Protein AF-W9ZY19-F1 (afdb_monomer)

Organism: NCBI:txid1089452

Secondary structure (DSSP, 8-state):
----------GGGSEEEEEEEEEE--SSS-EEEEEEEEEE-TT-SSSS-SSEEEEEEEEEE-TT-EEEEEEEEEGGGT-EEETTTTEEE--SS--EEEEEEEE--

Radius of gyration: 17.12 Å; Cα contacts (8 Å, |Δi|>4): 184; chains: 1; bounding box: 44×26×39 Å

InterPro domains:
  IPR013783 Immunoglobulin-like fold [G3DSA:2.60.40.10] (1-102)
  IPR026891 Fibronectin type III-like domain [PF14310] (33-96)
  IPR026891 Fibronectin type III-like domain [SM01217] (33-103)
  IPR050288 Cellulose-degrading glycosyl hydrolase 3 [PTHR42715] (15-97)

pLDDT: mean 83.49, std 16.16, range [38.38, 96.25]

Sequence (105 aa):
MKRHMKTTSSIANTPVAILSFMVQNVGNAEGRESVQIYVARPNGIGRFPEKELRDLIKVDLGAGEKKTYSVQLTMKAFAYFDAPANKWTVDAGDYKACLHCRVEE

Solvent-accessible surface area (backbone atoms only — not comparable to full-atom values): 6526 Å² total; per-residue (Å²): 137,86,83,84,77,85,77,75,89,46,77,55,70,44,69,75,46,75,54,71,51,74,50,65,35,87,49,92,51,68,48,56,36,39,40,36,34,28,38,22,52,67,82,31,75,72,100,52,68,57,55,43,85,62,49,75,46,81,44,82,34,48,50,63,31,69,50,78,48,74,46,72,36,25,51,60,60,64,43,46,77,39,72,95,75,72,41,80,44,65,79,88,72,65,64,44,78,44,82,45,80,44,79,67,132

Structure (mmCIF, N/CA/C/O backbone):
data_AF-W9ZY19-F1
#
_entry.id   AF-W9ZY19-F1
#
loop_
_atom_site.group_PDB
_atom_site.id
_atom_site.type_symbol
_atom_site.label_atom_id
_atom_site.label_alt_id
_atom_site.label_comp_id
_atom_site.label_asym_id
_atom_site.label_entity_id
_atom_site.label_seq_id
_atom_site.pdbx_PDB_ins_code
_atom_site.Cartn_x
_atom_site.Cartn_y
_atom_site.Cartn_z
_atom_site.occupancy
_atom_site.B_iso_or_equiv
_atom_site.auth_seq_id
_atom_site.auth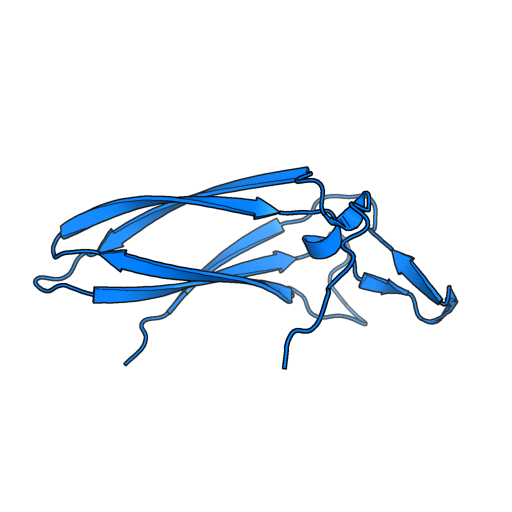_comp_id
_atom_site.auth_asym_id
_atom_site.auth_atom_id
_atom_site.pdbx_PDB_model_num
ATOM 1 N N . MET A 1 1 ? 24.543 -1.099 21.962 1.00 38.38 1 MET A N 1
ATOM 2 C CA . MET A 1 1 ? 25.187 -1.333 20.649 1.00 38.38 1 MET A CA 1
ATOM 3 C C . MET A 1 1 ? 24.585 -0.363 19.633 1.00 38.38 1 MET A C 1
ATOM 5 O O . MET A 1 1 ? 23.433 -0.537 19.265 1.00 38.38 1 MET A O 1
ATOM 9 N N . LYS A 1 2 ? 25.287 0.717 19.258 1.00 40.66 2 LYS A N 1
ATOM 10 C CA . LYS A 1 2 ? 24.755 1.760 18.358 1.00 40.66 2 LYS A CA 1
ATOM 11 C C . LYS A 1 2 ? 25.164 1.452 16.914 1.00 40.66 2 LYS A C 1
ATOM 13 O O . LYS A 1 2 ? 26.319 1.658 16.548 1.00 40.66 2 LYS A O 1
ATOM 18 N N . ARG A 1 3 ? 24.238 0.931 16.104 1.00 48.06 3 ARG A N 1
ATOM 19 C CA . ARG A 1 3 ? 24.454 0.755 14.659 1.00 48.06 3 ARG A CA 1
ATOM 20 C C . ARG A 1 3 ? 24.271 2.112 13.981 1.00 48.06 3 ARG A C 1
ATOM 22 O O . ARG A 1 3 ? 23.162 2.629 13.922 1.00 48.06 3 ARG A O 1
ATOM 29 N N . HIS A 1 4 ? 25.369 2.698 13.515 1.00 42.06 4 HIS A N 1
ATOM 30 C CA . HIS A 1 4 ? 25.336 3.876 12.654 1.00 42.06 4 HIS A CA 1
ATOM 31 C C . HIS A 1 4 ? 24.851 3.441 11.267 1.00 42.06 4 HIS A C 1
ATOM 33 O O . HIS A 1 4 ? 25.562 2.726 10.564 1.00 42.06 4 HIS A O 1
ATOM 39 N N . MET A 1 5 ? 23.641 3.847 10.884 1.00 39.47 5 MET A N 1
ATOM 40 C CA . MET A 1 5 ? 23.092 3.604 9.551 1.00 39.47 5 MET A CA 1
ATOM 41 C C . MET A 1 5 ? 23.313 4.867 8.714 1.00 39.47 5 MET A C 1
ATOM 43 O O . MET A 1 5 ? 22.628 5.869 8.895 1.00 39.47 5 MET A O 1
ATOM 47 N N . LYS A 1 6 ? 24.322 4.852 7.836 1.00 39.09 6 LYS A N 1
ATOM 48 C CA . LYS A 1 6 ? 24.526 5.919 6.849 1.00 39.09 6 LYS A CA 1
ATOM 49 C C . LYS A 1 6 ? 23.447 5.769 5.776 1.00 39.09 6 LYS A C 1
ATOM 51 O O . LYS A 1 6 ? 23.566 4.920 4.898 1.00 39.09 6 LYS A O 1
ATOM 56 N N . THR A 1 7 ? 22.368 6.538 5.871 1.00 38.50 7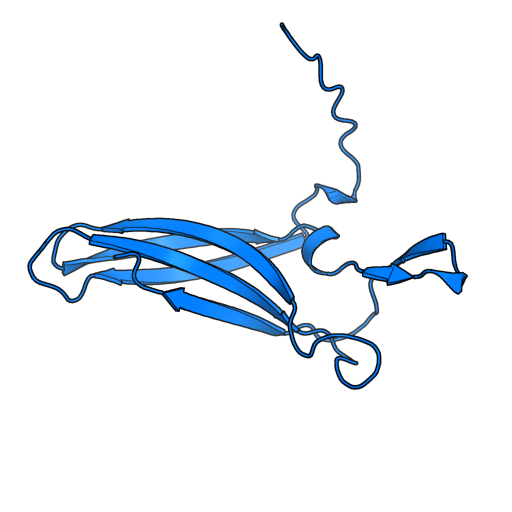 THR A N 1
ATOM 57 C CA . THR A 1 7 ? 21.321 6.557 4.845 1.00 38.50 7 THR A CA 1
ATOM 58 C C . THR A 1 7 ? 21.749 7.485 3.717 1.00 38.50 7 THR A C 1
ATOM 60 O O . THR A 1 7 ? 21.613 8.702 3.816 1.00 38.50 7 THR A O 1
ATOM 63 N N . THR A 1 8 ? 22.274 6.916 2.634 1.00 40.47 8 THR A N 1
ATOM 64 C CA . THR A 1 8 ? 22.343 7.623 1.353 1.00 40.47 8 THR A CA 1
ATOM 65 C C . THR A 1 8 ? 20.906 7.788 0.871 1.00 40.47 8 THR A C 1
ATOM 67 O O . THR A 1 8 ? 20.253 6.793 0.546 1.00 40.47 8 THR A O 1
ATOM 70 N N . SER A 1 9 ? 20.391 9.020 0.875 1.00 47.47 9 SER A N 1
ATOM 71 C CA . SER A 1 9 ? 19.094 9.367 0.283 1.00 47.47 9 SER A CA 1
ATOM 72 C C . SER A 1 9 ? 19.146 9.091 -1.217 1.00 47.47 9 SER A C 1
ATOM 74 O O . SER A 1 9 ? 19.489 9.944 -2.027 1.00 47.47 9 SER A O 1
ATOM 76 N N . SER A 1 10 ? 18.896 7.834 -1.569 1.00 54.19 10 SER A N 1
ATOM 77 C CA . SER A 1 10 ? 18.761 7.370 -2.940 1.00 54.19 10 SER A CA 1
ATOM 78 C C . SER A 1 10 ? 17.378 7.753 -3.457 1.00 54.19 10 SER A C 1
ATOM 80 O O . SER A 1 10 ? 16.419 7.811 -2.686 1.00 54.19 10 SER A O 1
ATOM 82 N N . ILE A 1 11 ? 17.264 7.948 -4.773 1.00 59.41 11 ILE A N 1
ATOM 83 C CA . ILE A 1 11 ? 16.002 8.161 -5.511 1.00 59.41 11 ILE A CA 1
ATOM 84 C C . ILE A 1 11 ? 14.905 7.164 -5.077 1.00 59.41 11 ILE A C 1
ATOM 86 O O . ILE A 1 11 ? 13.719 7.472 -5.110 1.00 59.41 11 ILE A O 1
ATOM 90 N N . ALA A 1 12 ? 15.301 5.984 -4.591 1.00 66.25 12 ALA A N 1
ATOM 91 C CA . ALA A 1 12 ? 14.409 4.953 -4.084 1.00 66.25 12 ALA A CA 1
ATOM 92 C C . ALA A 1 12 ? 13.607 5.340 -2.823 1.00 66.25 12 ALA A C 1
ATOM 94 O O . ALA A 1 12 ? 12.613 4.677 -2.544 1.00 66.25 12 ALA A O 1
ATOM 95 N N . ASN A 1 13 ? 14.017 6.358 -2.060 1.00 75.56 13 ASN A N 1
ATOM 96 C CA . ASN A 1 13 ? 13.317 6.818 -0.852 1.00 75.56 13 ASN A CA 1
ATOM 97 C C . ASN A 1 13 ? 12.502 8.105 -1.067 1.00 75.56 13 ASN A C 1
ATOM 99 O O . ASN A 1 13 ? 11.826 8.548 -0.141 1.00 75.56 13 ASN A O 1
ATOM 103 N N . THR A 1 14 ? 12.544 8.702 -2.259 1.00 84.81 14 THR A N 1
ATOM 104 C CA . THR A 1 14 ? 11.717 9.869 -2.574 1.00 84.81 14 THR A CA 1
ATOM 105 C C . THR A 1 14 ? 10.263 9.424 -2.778 1.00 84.81 14 THR A C 1
ATOM 107 O O . THR A 1 14 ? 10.030 8.479 -3.542 1.00 84.81 14 THR A O 1
ATOM 110 N N . PRO A 1 15 ? 9.277 10.060 -2.115 1.00 87.06 15 PRO A N 1
ATOM 111 C CA . PRO A 1 15 ? 7.865 9.805 -2.383 1.00 87.06 15 PRO A CA 1
ATOM 112 C C . PRO A 1 15 ? 7.521 10.121 -3.840 1.00 87.06 15 PRO A C 1
ATOM 114 O O . PRO A 1 15 ? 7.858 11.195 -4.335 1.00 87.06 15 PRO A O 1
ATOM 117 N N . VAL A 1 16 ? 6.841 9.194 -4.512 1.00 91.62 16 VAL A N 1
ATOM 118 C CA . VAL A 1 16 ? 6.366 9.364 -5.898 1.00 91.62 16 VAL A CA 1
ATOM 119 C C . VAL A 1 16 ? 4.843 9.344 -6.004 1.00 91.62 16 VAL A C 1
ATOM 121 O O . VAL A 1 16 ? 4.296 9.812 -6.996 1.00 91.62 16 VAL A O 1
ATOM 124 N N . ALA A 1 17 ? 4.152 8.847 -4.976 1.00 91.31 17 ALA A N 1
ATOM 125 C CA . ALA A 1 17 ? 2.703 8.920 -4.855 1.00 91.31 17 ALA A CA 1
ATOM 126 C C . ALA A 1 17 ? 2.284 9.033 -3.381 1.00 91.31 17 ALA A C 1
ATOM 128 O O . ALA A 1 17 ? 3.006 8.598 -2.480 1.00 91.31 17 ALA A O 1
ATOM 129 N N . ILE A 1 18 ? 1.101 9.600 -3.142 1.00 93.31 18 ILE A N 1
ATOM 130 C CA . ILE A 1 18 ? 0.462 9.647 -1.824 1.00 93.31 18 ILE A CA 1
ATOM 131 C C . ILE A 1 18 ? -0.879 8.930 -1.9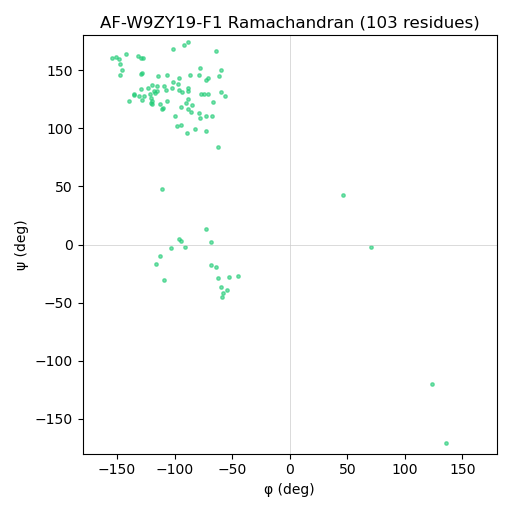34 1.00 93.31 18 ILE A C 1
ATOM 133 O O . ILE A 1 18 ? -1.723 9.315 -2.742 1.00 93.31 18 ILE A O 1
ATOM 137 N N . LEU A 1 19 ? -1.069 7.891 -1.124 1.00 93.62 19 LEU A N 1
ATOM 138 C CA . LEU A 1 19 ? -2.338 7.187 -1.001 1.00 93.62 19 LEU A CA 1
ATOM 139 C C . LEU A 1 19 ? -3.061 7.691 0.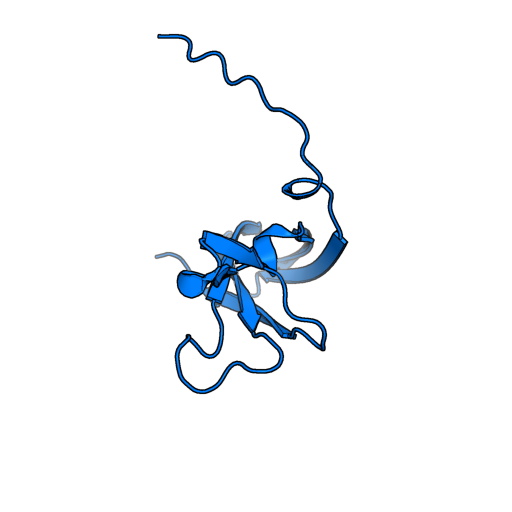245 1.00 93.62 19 LEU A C 1
ATOM 141 O O . LEU A 1 19 ? -2.620 7.419 1.362 1.00 93.62 19 LEU A O 1
ATOM 145 N N . SER A 1 20 ? -4.159 8.416 0.046 1.00 94.19 20 SER A N 1
ATOM 146 C CA . SER A 1 20 ? -4.991 8.944 1.128 1.00 94.19 20 SER A CA 1
ATOM 147 C C . SER A 1 20 ? -6.309 8.190 1.217 1.00 94.19 20 SER A C 1
ATOM 149 O O . SER A 1 20 ? -6.984 7.977 0.211 1.00 94.19 20 SER A O 1
ATOM 151 N N . PHE A 1 21 ? -6.686 7.801 2.429 1.00 93.19 21 PHE A N 1
ATOM 152 C CA . PHE A 1 21 ? -7.922 7.077 2.698 1.00 93.19 21 PHE A CA 1
ATOM 153 C C . PHE A 1 21 ? -8.442 7.384 4.093 1.00 93.19 21 PHE A C 1
ATOM 155 O O . PHE A 1 21 ? -7.721 7.875 4.958 1.00 93.19 21 PHE A O 1
ATOM 162 N N . MET A 1 22 ? -9.718 7.097 4.307 1.00 94.56 22 MET A N 1
ATOM 163 C CA . MET A 1 22 ? -10.393 7.365 5.565 1.00 94.56 22 MET A CA 1
ATOM 164 C C . MET A 1 22 ? -10.804 6.054 6.216 1.00 94.56 22 MET A C 1
ATOM 166 O O . MET A 1 22 ? -11.384 5.194 5.556 1.00 94.56 22 MET A O 1
ATOM 170 N N . VAL A 1 23 ? -10.505 5.924 7.503 1.00 93.75 23 VAL A N 1
ATOM 171 C CA . VAL A 1 23 ? -10.898 4.780 8.32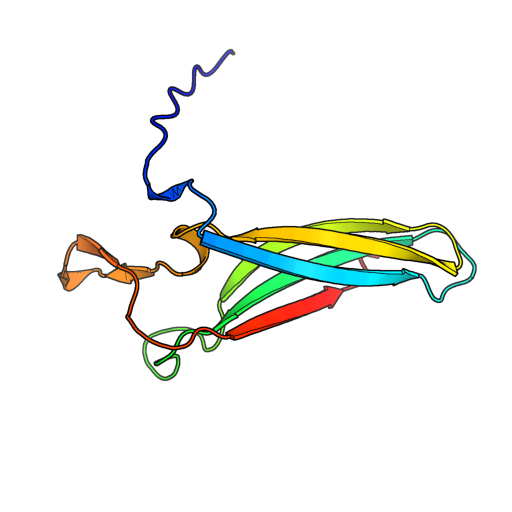5 1.00 93.75 23 VAL A CA 1
ATOM 172 C C . VAL A 1 23 ? -11.857 5.277 9.393 1.00 93.75 23 VAL A C 1
ATOM 174 O O . VAL A 1 23 ? -11.645 6.340 9.982 1.00 93.75 23 VAL A O 1
ATOM 177 N N . GLN A 1 24 ? -12.929 4.522 9.605 1.00 94.25 24 GLN A N 1
ATOM 178 C CA . GLN A 1 24 ? -13.940 4.805 10.609 1.00 94.25 24 GLN A CA 1
ATOM 179 C C . GLN A 1 24 ? -14.124 3.582 11.497 1.00 94.25 24 GLN A C 1
ATOM 181 O O . GLN A 1 24 ? -14.402 2.498 10.989 1.00 94.25 24 GLN A O 1
ATOM 186 N N . ASN A 1 25 ? -14.039 3.778 12.808 1.00 94.31 25 ASN A N 1
ATOM 187 C CA . ASN A 1 25 ? -14.494 2.789 13.767 1.00 94.31 25 ASN A CA 1
ATOM 188 C C . ASN A 1 25 ? -16.020 2.894 13.875 1.00 94.31 25 ASN A C 1
ATOM 190 O O . ASN A 1 25 ? -16.558 3.908 14.317 1.00 94.31 25 ASN A O 1
ATOM 194 N N . VAL A 1 26 ? -16.718 1.853 13.428 1.00 93.94 26 VAL A N 1
ATOM 195 C CA . VAL A 1 26 ? -18.189 1.759 13.469 1.00 93.94 26 VAL A CA 1
ATOM 196 C C . VAL A 1 26 ? -18.704 1.028 14.715 1.00 93.94 26 VAL A C 1
ATOM 198 O O . VAL A 1 26 ? -19.906 0.811 14.847 1.00 93.94 26 VAL A O 1
ATOM 201 N N . GLY A 1 27 ? -17.805 0.625 15.613 1.00 92.25 27 GLY A N 1
ATOM 202 C CA . GLY A 1 27 ? -18.117 -0.036 16.872 1.00 92.25 27 GLY A CA 1
ATOM 203 C C . GLY A 1 27 ? -18.359 0.932 18.031 1.00 92.25 27 GLY A C 1
ATOM 204 O O . GLY A 1 27 ? -18.159 2.144 17.937 1.00 92.25 27 GLY A O 1
ATOM 205 N N . ASN A 1 28 ? -18.760 0.351 19.163 1.00 94.38 28 ASN A N 1
ATOM 206 C CA . ASN A 1 28 ? -19.093 1.073 20.398 1.00 94.38 28 ASN A CA 1
ATOM 207 C C . ASN A 1 28 ? -17.932 1.131 21.406 1.00 94.38 28 ASN A C 1
ATOM 209 O O . ASN A 1 28 ? -18.113 1.608 22.523 1.00 94.38 28 ASN A O 1
ATOM 213 N N . ALA A 1 29 ? -16.759 0.622 21.035 1.00 93.31 29 ALA A N 1
ATOM 214 C CA . ALA A 1 29 ? -15.557 0.608 21.859 1.00 93.31 29 ALA A CA 1
ATOM 215 C C . ALA A 1 29 ? -14.360 1.123 21.054 1.00 93.31 29 ALA A C 1
ATOM 217 O O . ALA A 1 29 ? -14.408 1.178 19.823 1.00 93.31 29 ALA A O 1
ATOM 218 N N . GLU A 1 30 ? -13.290 1.506 21.749 1.00 93.44 30 GLU A N 1
ATOM 219 C CA . GLU A 1 30 ? -12.005 1.768 21.104 1.00 93.44 30 GLU A CA 1
ATOM 220 C C . GLU A 1 30 ? -11.478 0.508 20.408 1.00 93.44 30 GLU A C 1
ATOM 222 O O . GLU A 1 30 ? -11.701 -0.613 20.867 1.00 93.44 30 GLU A O 1
ATOM 227 N N . GLY A 1 31 ? -10.809 0.698 19.275 1.00 90.50 31 GLY A N 1
ATOM 228 C CA . GLY A 1 31 ? -10.330 -0.393 18.443 1.00 90.50 31 GLY A CA 1
ATOM 229 C C . GLY A 1 31 ? -9.014 -0.055 17.765 1.00 90.50 31 GLY A C 1
ATOM 230 O O . GLY A 1 31 ? -8.727 1.105 17.444 1.00 90.50 31 GLY A O 1
ATOM 231 N N . ARG A 1 32 ? -8.223 -1.102 17.534 1.00 91.00 32 ARG A N 1
ATOM 232 C CA . ARG A 1 32 ? -7.015 -1.054 16.720 1.00 91.00 32 ARG A CA 1
ATOM 233 C C . ARG A 1 32 ? -7.184 -1.980 15.528 1.00 91.00 32 ARG A C 1
ATOM 235 O O . ARG A 1 32 ? -7.553 -3.138 15.686 1.00 91.00 32 ARG A O 1
ATOM 242 N N . GLU A 1 33 ? -6.860 -1.482 14.345 1.00 89.75 33 GLU A N 1
ATOM 243 C CA . GLU A 1 33 ? -6.856 -2.282 13.123 1.00 89.75 33 GLU A CA 1
ATOM 244 C C . GLU A 1 33 ? -5.536 -2.125 12.370 1.00 89.75 33 GLU A C 1
ATOM 246 O O . GLU A 1 33 ? -4.787 -1.161 12.561 1.00 89.75 33 GLU A O 1
ATOM 251 N N . SER A 1 34 ? -5.263 -3.080 11.485 1.00 92.38 34 SER A N 1
ATOM 252 C CA . SER A 1 34 ? -4.146 -3.016 10.549 1.00 92.38 34 SER A CA 1
ATOM 253 C C . SER A 1 34 ? -4.696 -2.821 9.137 1.00 92.38 34 SER A C 1
ATOM 255 O O . SER A 1 34 ? -5.403 -3.684 8.605 1.00 92.38 34 SER A O 1
ATOM 257 N N . VAL A 1 35 ? -4.352 -1.696 8.507 1.00 93.69 35 VAL A N 1
ATOM 258 C CA . VAL A 1 35 ? -4.647 -1.446 7.092 1.00 93.69 35 VAL A CA 1
ATOM 259 C C . VAL A 1 35 ? -3.442 -1.855 6.261 1.00 93.69 35 VAL A C 1
ATOM 261 O O . VAL A 1 35 ? -2.347 -1.312 6.393 1.00 93.69 35 VAL A O 1
ATOM 264 N N . GLN A 1 36 ? -3.661 -2.826 5.391 1.00 94.81 36 GLN A N 1
ATOM 265 C CA . GLN A 1 36 ? -2.687 -3.383 4.473 1.00 94.81 36 GLN A CA 1
ATOM 266 C C . GLN A 1 36 ? -2.818 -2.715 3.107 1.00 94.81 36 GLN A C 1
ATOM 268 O O . GLN A 1 36 ? -3.918 -2.588 2.559 1.00 94.81 36 GLN A O 1
ATOM 273 N N . ILE A 1 37 ? -1.683 -2.317 2.545 1.00 94.62 37 ILE A N 1
ATOM 274 C CA . ILE A 1 37 ? -1.594 -1.644 1.253 1.00 94.62 37 ILE A CA 1
ATOM 275 C C . ILE A 1 37 ? -0.931 -2.590 0.270 1.00 94.62 37 ILE A C 1
ATOM 277 O O . ILE A 1 37 ? 0.238 -2.945 0.415 1.00 94.62 37 ILE A O 1
ATOM 281 N N . TYR A 1 38 ? -1.679 -2.975 -0.753 1.00 93.75 38 TYR A N 1
ATOM 282 C CA . TYR A 1 38 ? -1.214 -3.829 -1.830 1.00 93.75 38 TYR A CA 1
ATOM 283 C C . TYR A 1 38 ? -1.020 -3.025 -3.109 1.00 93.75 38 TYR A C 1
ATOM 285 O O . TYR A 1 38 ? -1.797 -2.118 -3.402 1.00 93.75 38 TYR A O 1
ATOM 293 N N . VAL A 1 39 ? -0.023 -3.399 -3.905 1.00 92.94 39 VAL A N 1
ATOM 294 C CA . VAL A 1 39 ? 0.184 -2.859 -5.251 1.00 92.94 39 VAL A CA 1
ATOM 295 C C . VAL A 1 39 ? 0.119 -4.000 -6.258 1.00 92.94 39 VAL A C 1
ATOM 297 O O . VAL A 1 39 ? 0.899 -4.950 -6.184 1.00 92.94 39 VAL A O 1
ATOM 300 N N . ALA A 1 40 ? -0.819 -3.895 -7.194 1.00 90.44 40 ALA A N 1
ATOM 301 C CA . ALA A 1 40 ? -0.886 -4.704 -8.401 1.00 90.44 40 ALA A CA 1
ATOM 302 C C . ALA A 1 40 ? -0.258 -3.924 -9.554 1.00 90.44 40 ALA A C 1
ATOM 304 O O . ALA A 1 40 ? -0.464 -2.719 -9.699 1.00 90.44 40 ALA A O 1
ATOM 305 N N . ARG A 1 41 ? 0.524 -4.610 -10.372 1.00 87.88 41 ARG A N 1
ATOM 306 C CA . ARG A 1 41 ? 1.279 -4.000 -11.470 1.00 87.88 41 ARG A CA 1
ATOM 307 C C . ARG A 1 41 ? 0.589 -4.217 -12.828 1.00 87.88 41 ARG A C 1
ATOM 309 O O . ARG A 1 41 ? -0.271 -5.097 -12.911 1.00 87.88 41 ARG A O 1
ATOM 316 N N . PRO A 1 42 ? 1.020 -3.529 -13.902 1.00 82.75 42 PRO A N 1
ATOM 317 C CA . PRO A 1 42 ? 0.347 -3.582 -15.204 1.00 82.75 42 PRO A CA 1
ATOM 318 C C . PRO A 1 42 ? 0.251 -5.000 -15.794 1.00 82.75 42 PRO A C 1
ATOM 320 O O . PRO A 1 42 ? -0.796 -5.406 -16.283 1.00 82.75 42 PRO A O 1
ATOM 323 N N . ASN A 1 43 ? 1.326 -5.790 -15.677 1.00 72.38 43 ASN A N 1
ATOM 324 C CA . ASN A 1 43 ? 1.444 -7.135 -16.260 1.00 72.38 43 ASN A CA 1
ATOM 325 C C . ASN A 1 43 ? 1.457 -8.228 -15.170 1.00 72.38 43 ASN A C 1
ATOM 327 O O . ASN A 1 43 ? 2.361 -9.063 -15.087 1.00 72.38 43 ASN A O 1
ATOM 331 N N . GLY A 1 44 ? 0.517 -8.155 -14.228 1.00 62.03 44 GLY A N 1
ATOM 332 C CA . GLY A 1 44 ? 0.472 -8.963 -12.997 1.00 62.03 44 GLY A CA 1
ATOM 333 C C . GLY A 1 44 ? 0.099 -10.446 -13.135 1.00 62.03 44 GLY A C 1
ATOM 334 O O . GLY A 1 44 ? -0.188 -11.065 -12.121 1.00 62.03 44 GLY A O 1
ATOM 335 N N . ILE A 1 45 ? 0.089 -11.033 -14.335 1.00 54.31 45 ILE A N 1
ATOM 336 C CA . ILE A 1 45 ? -0.373 -12.417 -14.548 1.00 54.31 45 ILE A CA 1
ATOM 337 C C . ILE A 1 45 ? 0.783 -13.252 -15.117 1.00 54.31 45 ILE A C 1
ATOM 339 O O . ILE A 1 45 ? 1.380 -12.882 -16.127 1.00 54.31 45 ILE A O 1
ATOM 343 N N . GLY A 1 46 ? 1.147 -14.350 -14.443 1.00 72.19 46 GLY A N 1
ATOM 344 C CA . GLY A 1 46 ? 2.260 -15.233 -14.818 1.00 72.19 46 GLY A CA 1
ATOM 345 C C . GLY A 1 46 ? 3.292 -15.394 -13.697 1.00 72.19 46 GLY A C 1
ATOM 346 O O . GLY A 1 46 ? 2.962 -15.860 -12.614 1.00 72.19 46 GLY A O 1
ATOM 347 N N . ARG A 1 47 ? 4.557 -15.010 -13.941 1.00 72.69 47 ARG A N 1
ATOM 348 C CA . ARG A 1 47 ? 5.704 -15.278 -13.037 1.00 72.69 47 ARG A CA 1
ATOM 349 C C . ARG A 1 47 ? 5.692 -14.529 -11.688 1.00 72.69 47 ARG A C 1
ATOM 351 O O . ARG A 1 47 ? 6.655 -14.646 -10.941 1.00 72.69 47 ARG A O 1
ATOM 358 N N . PHE A 1 48 ? 4.668 -13.731 -11.385 1.00 80.56 48 PHE A N 1
ATOM 359 C CA . PHE A 1 48 ? 4.596 -12.982 -10.126 1.00 80.56 48 PHE A CA 1
ATOM 360 C C . PHE A 1 48 ? 3.168 -12.928 -9.572 1.00 80.56 48 PHE A C 1
ATOM 362 O O . PHE A 1 48 ? 2.230 -13.161 -10.337 1.00 80.56 48 PHE A O 1
ATOM 369 N N . PRO A 1 49 ? 3.003 -12.575 -8.283 1.00 83.56 49 PRO A N 1
ATOM 370 C CA . PRO A 1 49 ? 1.691 -12.402 -7.675 1.00 83.56 49 PRO A CA 1
ATOM 371 C C . PRO A 1 49 ? 0.859 -11.317 -8.367 1.00 83.56 49 PRO A C 1
ATOM 373 O O . PRO A 1 49 ? 1.393 -10.311 -8.837 1.00 83.56 49 PRO A O 1
ATOM 376 N N . GLU A 1 50 ? -0.464 -11.485 -8.339 1.00 85.38 50 GLU A N 1
ATOM 377 C CA . GLU A 1 50 ? -1.413 -10.492 -8.859 1.00 85.38 50 GLU A CA 1
ATOM 378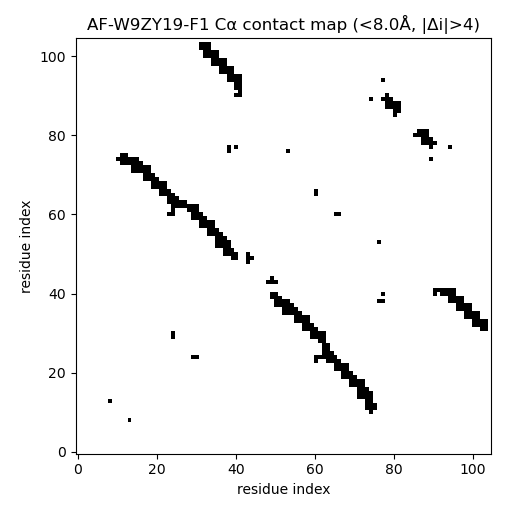 C C . GLU A 1 50 ? -1.292 -9.141 -8.137 1.00 85.38 50 GLU A C 1
ATOM 380 O O . GLU A 1 50 ? -1.419 -8.081 -8.752 1.00 85.38 50 GLU A O 1
ATOM 385 N N . LYS A 1 51 ? -1.025 -9.176 -6.826 1.00 89.31 51 LYS A N 1
ATOM 386 C CA . LYS A 1 51 ? -0.779 -8.009 -5.975 1.00 89.31 51 LYS A CA 1
ATOM 387 C C . LYS A 1 51 ? 0.212 -8.353 -4.867 1.00 89.31 51 LYS A C 1
ATOM 389 O O . LYS A 1 51 ? 0.186 -9.459 -4.331 1.00 89.31 51 LYS A O 1
ATOM 394 N N . GLU A 1 52 ? 1.044 -7.394 -4.486 1.00 90.75 52 GLU A N 1
ATOM 395 C CA . GLU A 1 52 ? 2.070 -7.564 -3.449 1.00 90.75 52 GLU A CA 1
ATOM 396 C C . GLU A 1 52 ? 1.833 -6.585 -2.299 1.00 90.75 52 GLU A C 1
ATOM 398 O O . GLU A 1 52 ? 1.523 -5.419 -2.544 1.00 90.75 52 GLU A O 1
ATOM 403 N N . LEU A 1 53 ? 1.970 -7.050 -1.051 1.00 92.62 53 LEU A N 1
ATOM 404 C CA . LEU A 1 53 ? 1.896 -6.186 0.130 1.00 92.62 53 LEU A CA 1
ATOM 405 C C . LEU A 1 53 ? 3.092 -5.231 0.110 1.00 92.62 53 LEU A C 1
ATOM 407 O O . LEU A 1 53 ? 4.240 -5.673 0.072 1.00 92.62 53 LEU A O 1
ATOM 411 N N . ARG A 1 54 ? 2.825 -3.928 0.130 1.00 92.25 54 ARG A N 1
ATOM 412 C CA . ARG A 1 54 ? 3.853 -2.880 0.102 1.00 92.25 54 ARG A CA 1
ATOM 413 C C . ARG A 1 54 ? 3.986 -2.139 1.410 1.00 92.25 54 ARG A C 1
ATOM 415 O O . ARG A 1 54 ? 5.085 -1.691 1.715 1.00 92.25 54 ARG A O 1
ATOM 422 N N . ASP A 1 55 ? 2.896 -2.018 2.152 1.00 91.19 55 ASP A N 1
ATOM 423 C CA . ASP A 1 55 ? 2.913 -1.343 3.439 1.00 91.19 55 ASP A CA 1
ATOM 424 C C . ASP A 1 55 ? 1.800 -1.856 4.355 1.00 91.19 55 ASP A C 1
ATOM 426 O O . ASP A 1 55 ? 0.815 -2.446 3.897 1.00 91.19 55 ASP A O 1
ATOM 430 N N . LEU A 1 56 ? 1.963 -1.618 5.650 1.00 92.44 56 LEU A N 1
ATOM 431 C CA . LEU A 1 56 ? 0.975 -1.891 6.681 1.00 92.44 56 LEU A CA 1
ATOM 432 C C . LEU A 1 56 ? 0.985 -0.733 7.670 1.00 92.44 56 LEU A C 1
ATOM 434 O O . LEU A 1 56 ? 2.008 -0.445 8.291 1.00 92.44 56 LEU A O 1
ATOM 438 N N . ILE A 1 57 ? -0.175 -0.113 7.861 1.00 92.12 57 ILE A N 1
ATOM 439 C CA . ILE A 1 57 ? -0.357 0.909 8.887 1.00 92.12 57 ILE A CA 1
ATOM 440 C C . ILE A 1 57 ? -1.233 0.369 10.011 1.00 92.12 57 ILE A C 1
ATOM 442 O O . ILE A 1 57 ? -2.253 -0.272 9.763 1.00 92.12 57 ILE A O 1
ATOM 446 N N . LYS A 1 58 ? -0.840 0.648 11.253 1.00 91.00 58 LYS A N 1
ATOM 447 C CA . LYS A 1 58 ? -1.710 0.440 12.411 1.00 91.00 58 LYS A CA 1
ATOM 448 C C . LYS A 1 58 ? -2.539 1.694 12.631 1.00 91.00 58 LYS A C 1
ATOM 450 O O . LYS A 1 58 ? -2.006 2.804 12.572 1.00 91.00 58 LYS A O 1
ATOM 455 N N . VAL A 1 59 ? -3.829 1.510 12.860 1.00 92.06 59 VAL A N 1
ATOM 456 C CA . VAL A 1 59 ? -4.774 2.594 13.113 1.00 92.06 59 VAL A CA 1
ATOM 457 C C . VAL A 1 59 ? -5.424 2.379 14.470 1.00 92.06 59 VAL A C 1
ATOM 459 O O . VAL A 1 59 ? -5.908 1.292 14.759 1.00 92.06 59 VAL A O 1
ATOM 462 N N . ASP A 1 60 ? -5.411 3.422 15.295 1.00 92.56 60 ASP A N 1
ATOM 463 C CA . ASP A 1 60 ? -6.064 3.468 16.601 1.00 92.56 60 ASP A CA 1
ATOM 464 C C . ASP A 1 60 ? -7.209 4.483 16.537 1.00 92.56 60 ASP A C 1
ATOM 466 O O . ASP A 1 60 ? -6.996 5.670 16.226 1.00 92.56 60 ASP A O 1
ATOM 470 N N . LEU A 1 61 ? -8.423 4.007 16.807 1.00 93.88 61 LEU A N 1
ATOM 471 C CA . LEU A 1 61 ? -9.648 4.789 16.700 1.00 93.88 61 LEU A CA 1
ATOM 472 C C . LEU A 1 61 ? -10.554 4.564 17.911 1.00 93.88 61 LEU A C 1
ATOM 474 O O . LEU A 1 61 ? -10.907 3.429 18.240 1.00 93.88 61 LEU A O 1
ATOM 478 N N . GLY A 1 62 ? -10.994 5.656 18.533 1.00 95.06 62 GLY A N 1
ATOM 479 C CA . GLY A 1 62 ? -12.072 5.625 19.521 1.00 95.06 62 GLY A CA 1
ATOM 480 C C . GLY A 1 62 ? -13.406 5.183 18.906 1.00 95.06 62 GLY A C 1
ATOM 481 O O . GLY A 1 62 ? -13.559 5.146 17.684 1.00 95.06 62 GLY A O 1
ATOM 482 N N . ALA A 1 63 ? -14.388 4.859 19.750 1.00 95.56 63 ALA A N 1
ATOM 483 C CA . ALA A 1 63 ? -15.731 4.490 19.299 1.00 95.56 63 ALA A CA 1
ATOM 484 C C . ALA A 1 63 ? -16.345 5.594 18.417 1.00 95.56 63 ALA A C 1
ATOM 486 O O . ALA A 1 63 ? -16.360 6.765 18.802 1.00 95.56 63 ALA A O 1
ATOM 487 N N . GLY A 1 64 ? -16.828 5.235 17.225 1.00 94.88 64 GLY A N 1
ATOM 488 C CA . GLY A 1 64 ? -17.378 6.188 16.252 1.00 94.88 64 GLY A CA 1
ATOM 489 C C . GLY A 1 64 ? -16.349 7.108 15.577 1.00 94.88 64 GLY A C 1
ATOM 490 O O . GLY A 1 64 ? -16.728 7.915 14.724 1.00 94.88 64 GLY A O 1
ATOM 491 N N . GLU A 1 65 ? -15.064 7.027 15.939 1.00 96.25 65 GLU A N 1
ATOM 492 C CA . GLU A 1 65 ? -14.043 7.939 15.434 1.00 96.25 65 GLU A CA 1
ATOM 493 C C . GLU A 1 65 ? -13.737 7.677 13.957 1.00 96.25 65 GLU A C 1
ATOM 495 O O . GLU A 1 65 ? -13.683 6.538 13.488 1.00 96.25 65 GLU A O 1
ATOM 500 N N . LYS A 1 66 ? -13.486 8.762 13.225 1.00 95.94 66 LYS A N 1
ATOM 501 C CA . LYS A 1 66 ? -13.118 8.743 11.816 1.00 95.94 66 LYS A CA 1
ATOM 502 C C . LYS A 1 66 ? -11.856 9.567 11.598 1.00 95.94 66 LYS A C 1
ATOM 504 O O . LYS A 1 66 ? -11.837 10.754 11.919 1.00 95.94 66 LYS A O 1
ATOM 509 N N . LYS A 1 67 ? -10.821 8.961 11.019 1.00 94.69 67 LYS A N 1
ATOM 510 C CA . LYS A 1 67 ? -9.552 9.634 10.704 1.00 94.69 67 LYS A CA 1
ATOM 511 C C . LYS A 1 67 ? -9.147 9.393 9.255 1.00 94.69 67 LYS A C 1
ATOM 513 O O . LYS A 1 67 ? -9.385 8.325 8.690 1.00 94.69 67 LYS A O 1
ATOM 518 N N . THR A 1 68 ? -8.497 10.393 8.668 1.00 95.00 68 THR A N 1
ATOM 519 C CA . THR A 1 68 ? -7.840 10.277 7.364 1.00 95.00 68 THR A CA 1
ATOM 520 C C . THR A 1 68 ? -6.379 9.909 7.569 1.00 95.00 68 THR A C 1
ATOM 522 O O . THR A 1 68 ? -5.673 10.558 8.338 1.00 95.00 68 THR A O 1
ATOM 525 N N . TYR A 1 69 ? -5.926 8.896 6.844 1.00 93.19 69 TYR A N 1
ATOM 526 C CA . TYR A 1 69 ? -4.545 8.444 6.805 1.00 93.19 69 TYR A CA 1
ATOM 527 C C . TYR A 1 69 ? -3.970 8.684 5.413 1.00 93.19 69 TYR A C 1
ATOM 529 O O . TYR A 1 69 ? -4.673 8.569 4.409 1.00 93.19 69 TYR A O 1
ATOM 537 N N . SER A 1 70 ? -2.681 9.016 5.366 1.00 93.00 70 SER A N 1
ATOM 538 C CA . SER A 1 70 ? -1.936 9.219 4.127 1.00 93.00 70 SER A CA 1
ATOM 539 C C . SER A 1 70 ? -0.633 8.444 4.192 1.00 93.00 70 SER A C 1
ATOM 541 O O . SER A 1 70 ? 0.136 8.606 5.139 1.00 93.00 70 SER A O 1
ATOM 543 N N . VAL A 1 71 ? -0.377 7.634 3.171 1.00 91.88 71 VAL A N 1
ATOM 544 C CA . VAL A 1 71 ? 0.850 6.847 3.053 1.00 91.88 71 VAL A CA 1
ATOM 545 C C . VAL A 1 71 ? 1.630 7.293 1.829 1.00 91.88 71 VAL A C 1
ATOM 547 O O . VAL A 1 71 ? 1.085 7.413 0.731 1.00 91.88 71 VAL A O 1
ATOM 550 N N . GLN A 1 72 ? 2.917 7.560 2.032 1.00 93.19 72 GLN A N 1
ATOM 551 C CA . GLN A 1 72 ? 3.840 7.921 0.966 1.00 93.19 72 GLN A CA 1
ATOM 552 C C . GLN A 1 72 ? 4.398 6.656 0.320 1.00 93.19 72 GLN A C 1
ATOM 554 O O . GLN A 1 72 ? 5.159 5.912 0.936 1.00 93.19 72 GLN A O 1
ATOM 559 N N . LEU A 1 73 ? 4.060 6.436 -0.945 1.00 91.50 73 LEU A N 1
ATOM 560 C CA . LEU A 1 73 ? 4.638 5.362 -1.737 1.00 91.50 73 LEU A CA 1
ATOM 561 C C . LEU A 1 73 ? 5.886 5.891 -2.438 1.00 91.50 73 LEU A C 1
ATOM 563 O O . LEU A 1 73 ? 5.840 6.862 -3.196 1.00 91.50 73 LEU A O 1
ATOM 567 N N . THR A 1 74 ? 7.014 5.248 -2.168 1.00 92.06 74 THR A N 1
ATOM 568 C CA . THR A 1 74 ? 8.287 5.514 -2.848 1.00 92.06 74 THR A CA 1
ATOM 569 C C . THR A 1 74 ? 8.438 4.594 -4.059 1.00 92.06 74 THR A C 1
ATOM 571 O O . THR A 1 74 ? 7.672 3.642 -4.217 1.00 92.06 74 THR A O 1
ATOM 574 N N . MET A 1 75 ? 9.459 4.811 -4.894 1.00 90.00 75 MET A N 1
ATOM 575 C CA . MET A 1 75 ? 9.739 3.930 -6.044 1.00 90.00 75 MET A CA 1
ATOM 576 C C . MET A 1 75 ? 9.846 2.443 -5.665 1.00 90.00 75 MET A C 1
ATOM 578 O O . MET A 1 75 ? 9.512 1.573 -6.466 1.00 90.00 75 MET A O 1
ATOM 582 N N . LYS A 1 76 ? 10.243 2.130 -4.424 1.00 89.12 76 LYS A N 1
ATOM 583 C CA . LYS A 1 76 ? 10.303 0.752 -3.908 1.00 89.12 76 LYS A CA 1
ATOM 584 C C . LYS A 1 76 ? 8.947 0.047 -3.874 1.00 89.12 76 LYS A C 1
ATOM 586 O O . LYS A 1 76 ? 8.907 -1.172 -4.007 1.00 89.12 76 LYS A O 1
ATOM 591 N N . ALA A 1 77 ? 7.847 0.786 -3.723 1.00 90.69 77 ALA A N 1
ATOM 592 C CA . ALA A 1 77 ? 6.501 0.216 -3.729 1.00 90.69 77 ALA A CA 1
ATOM 593 C C . ALA A 1 77 ? 6.090 -0.327 -5.112 1.00 90.69 77 ALA A C 1
ATOM 595 O O . ALA A 1 77 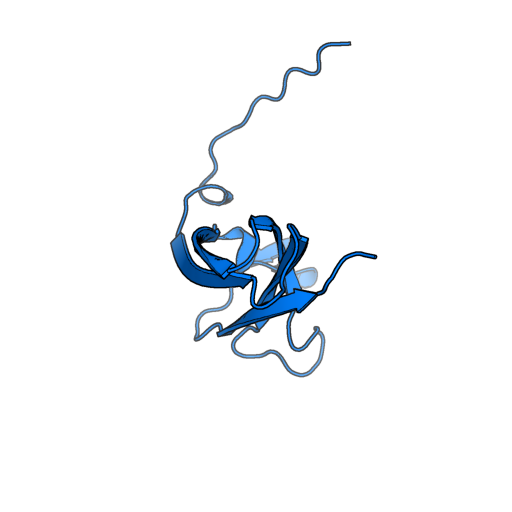? 5.167 -1.129 -5.202 1.00 90.69 77 ALA A O 1
ATOM 596 N N . PHE A 1 78 ? 6.786 0.078 -6.177 1.00 90.44 78 PHE A N 1
ATOM 597 C CA . PHE A 1 78 ? 6.492 -0.310 -7.562 1.00 90.44 78 PHE A CA 1
ATOM 598 C C . PHE A 1 78 ? 7.578 -1.202 -8.177 1.00 90.44 78 PHE A C 1
ATOM 600 O O . PHE A 1 78 ? 7.389 -1.751 -9.265 1.00 90.44 78 PHE A O 1
ATOM 607 N N . ALA A 1 79 ? 8.713 -1.342 -7.485 1.00 89.88 79 ALA A N 1
ATOM 608 C CA . ALA A 1 79 ? 9.878 -2.062 -7.968 1.00 89.88 79 ALA A CA 1
ATOM 609 C C . ALA A 1 79 ? 9.814 -3.564 -7.669 1.00 89.88 79 ALA A C 1
ATOM 611 O O . ALA A 1 79 ? 9.350 -3.995 -6.608 1.00 89.88 79 ALA A O 1
ATOM 612 N N . TYR A 1 80 ? 10.369 -4.340 -8.595 1.00 86.50 80 TYR A N 1
ATOM 613 C CA . TYR A 1 80 ? 10.674 -5.759 -8.446 1.00 86.50 80 TYR A CA 1
ATOM 614 C C . TYR A 1 80 ? 12.137 -6.015 -8.808 1.00 86.50 80 TYR A C 1
ATOM 616 O O . TYR A 1 80 ? 12.780 -5.207 -9.481 1.00 86.50 80 TYR A O 1
ATOM 624 N N . PHE A 1 81 ? 12.674 -7.143 -8.355 1.00 86.06 81 PHE A N 1
ATOM 625 C CA . PHE A 1 81 ? 14.020 -7.552 -8.728 1.00 86.06 81 PHE A CA 1
ATOM 626 C C . PHE A 1 81 ? 13.988 -8.367 -10.026 1.00 86.06 81 PHE A C 1
ATOM 628 O O . PHE A 1 81 ? 13.391 -9.444 -10.079 1.00 86.06 81 PHE A O 1
ATOM 635 N N . ASP A 1 82 ? 14.620 -7.850 -11.075 1.00 87.12 82 ASP A N 1
ATOM 636 C CA . ASP A 1 82 ? 14.778 -8.533 -12.355 1.00 87.12 82 ASP A CA 1
ATOM 637 C C . ASP A 1 82 ? 16.060 -9.372 -12.325 1.00 87.12 82 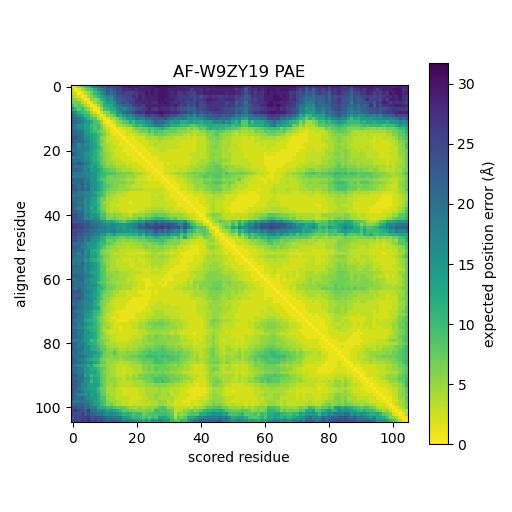ASP A C 1
ATOM 639 O O . ASP A 1 82 ? 17.160 -8.858 -12.536 1.00 87.12 82 ASP A O 1
ATOM 643 N N . ALA A 1 83 ? 15.924 -10.665 -12.012 1.00 87.88 83 ALA A N 1
ATOM 644 C CA . ALA A 1 83 ? 17.062 -11.565 -11.830 1.00 87.88 83 ALA A CA 1
ATOM 645 C C . ALA A 1 83 ? 17.969 -11.685 -13.077 1.00 87.88 83 ALA A C 1
ATOM 647 O O . ALA A 1 83 ? 19.182 -11.555 -12.908 1.00 87.88 83 ALA A O 1
ATOM 648 N N . PRO A 1 84 ? 17.448 -11.844 -14.315 1.00 89.69 84 PRO A N 1
ATOM 649 C CA . PRO A 1 84 ? 18.266 -11.798 -15.531 1.00 89.69 84 PRO A CA 1
ATOM 650 C C . PRO A 1 84 ? 19.112 -10.528 -15.682 1.00 89.69 84 PRO A C 1
ATOM 652 O O . PRO A 1 84 ? 20.254 -10.600 -16.126 1.00 89.69 84 PRO A O 1
ATOM 655 N N . ALA A 1 85 ? 18.568 -9.368 -15.306 1.00 89.44 85 ALA A N 1
ATOM 656 C CA . ALA A 1 85 ? 19.264 -8.085 -15.393 1.00 89.44 85 ALA A CA 1
ATOM 657 C C . ALA A 1 85 ? 20.044 -7.720 -14.115 1.00 89.44 85 ALA A C 1
ATOM 659 O O . ALA A 1 85 ? 20.690 -6.672 -14.078 1.00 89.44 85 ALA A O 1
ATOM 660 N N . ASN A 1 86 ? 19.965 -8.558 -13.074 1.00 91.31 86 ASN A N 1
ATOM 661 C CA . ASN A 1 86 ? 20.565 -8.373 -11.753 1.00 91.31 86 ASN A CA 1
ATOM 662 C C . ASN A 1 86 ? 20.337 -6.965 -11.163 1.00 91.31 86 ASN A C 1
ATOM 664 O O . ASN A 1 86 ? 21.255 -6.340 -10.624 1.00 91.31 86 ASN A O 1
ATOM 668 N N . LYS A 1 87 ? 19.120 -6.426 -11.305 1.00 90.31 87 LYS A N 1
ATOM 669 C CA . LYS A 1 87 ? 18.788 -5.059 -10.873 1.00 90.31 87 LYS A CA 1
ATOM 670 C C . LYS A 1 87 ? 17.336 -4.920 -10.425 1.00 90.31 87 LYS A C 1
ATOM 672 O O . LYS A 1 87 ? 16.469 -5.695 -10.815 1.00 90.31 87 LYS A O 1
ATOM 677 N N . TRP A 1 88 ? 17.068 -3.881 -9.638 1.00 88.12 88 TRP A N 1
ATOM 678 C CA . TRP A 1 88 ? 15.703 -3.447 -9.344 1.00 88.12 88 TRP A CA 1
ATOM 679 C C . TRP A 1 88 ? 15.130 -2.678 -10.534 1.00 88.12 88 TRP A C 1
ATOM 681 O O . TRP A 1 88 ? 15.755 -1.734 -11.020 1.00 88.12 88 TRP A O 1
ATOM 691 N N . THR A 1 89 ? 13.939 -3.072 -10.970 1.00 88.06 89 THR A N 1
ATOM 692 C CA . THR A 1 89 ? 13.247 -2.518 -12.137 1.00 88.06 89 THR A CA 1
ATOM 693 C C . THR A 1 89 ? 11.823 -2.118 -11.754 1.00 88.06 89 THR A C 1
ATOM 695 O O . THR A 1 89 ? 11.199 -2.738 -10.894 1.00 88.06 89 THR A O 1
ATOM 698 N N . VAL A 1 90 ? 11.316 -1.065 -12.395 1.00 89.19 90 VAL A N 1
ATOM 699 C CA . VAL A 1 90 ? 9.912 -0.638 -12.362 1.00 89.19 90 VAL A CA 1
ATOM 700 C C . VAL A 1 90 ? 9.425 -0.679 -13.803 1.00 89.19 90 VAL A C 1
ATOM 702 O O . VAL A 1 90 ? 10.076 -0.103 -14.677 1.00 89.19 90 VAL A O 1
ATOM 705 N N . ASP A 1 91 ? 8.327 -1.382 -14.057 1.00 88.00 91 ASP A N 1
ATOM 706 C CA . ASP A 1 91 ? 7.750 -1.438 -15.398 1.00 88.00 91 ASP A CA 1
ATOM 707 C C . ASP A 1 91 ? 6.955 -0.153 -15.660 1.00 88.00 91 ASP A C 1
ATOM 709 O O . ASP A 1 91 ? 6.335 0.408 -14.758 1.00 88.00 91 ASP A O 1
ATOM 713 N N . ALA A 1 92 ? 6.948 0.317 -16.905 1.00 86.56 92 ALA A N 1
ATOM 714 C CA . ALA A 1 92 ? 6.036 1.382 -17.299 1.00 86.56 92 ALA A CA 1
ATOM 715 C C . ALA A 1 92 ? 4.597 0.843 -17.387 1.00 86.56 92 ALA A C 1
ATOM 717 O O . ALA A 1 92 ? 4.375 -0.271 -17.866 1.00 86.56 92 ALA A O 1
ATOM 718 N N . GLY A 1 93 ? 3.626 1.651 -16.962 1.00 88.31 93 GLY A N 1
ATOM 719 C CA . GLY A 1 93 ? 2.199 1.358 -17.090 1.00 88.31 93 GLY A CA 1
ATOM 720 C C . GLY A 1 93 ? 1.409 1.658 -15.820 1.00 88.31 93 GLY A C 1
ATOM 721 O O . GLY A 1 93 ? 1.929 2.228 -14.861 1.00 88.31 93 GLY A O 1
ATOM 722 N N . ASP A 1 94 ? 0.146 1.237 -15.820 1.00 89.75 94 ASP A N 1
ATOM 723 C CA . ASP A 1 94 ? -0.788 1.504 -14.731 1.00 89.75 94 ASP A CA 1
ATOM 724 C C . ASP A 1 94 ? -0.681 0.491 -13.588 1.00 89.75 94 ASP A C 1
ATOM 726 O O . ASP A 1 94 ? -0.931 -0.709 -13.741 1.00 89.75 94 ASP A O 1
ATOM 730 N N . TYR A 1 95 ? -0.358 0.999 -12.404 1.00 91.69 95 TYR A N 1
ATOM 731 C CA . TYR A 1 95 ? -0.395 0.241 -11.162 1.00 91.69 95 TYR A CA 1
ATOM 732 C C . TYR A 1 95 ? -1.718 0.483 -10.434 1.00 91.69 95 TYR A C 1
ATOM 734 O O . TYR A 1 95 ? -2.227 1.603 -10.393 1.00 91.69 95 TYR A O 1
ATOM 742 N N . LYS A 1 96 ? -2.260 -0.557 -9.796 1.00 91.50 96 LYS A N 1
ATOM 743 C CA . LYS A 1 96 ? -3.439 -0.452 -8.927 1.00 91.50 96 LYS A CA 1
ATOM 744 C C . LYS A 1 96 ? -3.010 -0.572 -7.472 1.00 91.50 96 LYS A C 1
ATOM 746 O O . LYS A 1 96 ? -2.419 -1.577 -7.084 1.00 91.50 96 LYS A O 1
ATOM 751 N N . ALA A 1 97 ? -3.342 0.428 -6.665 1.00 91.19 97 ALA A N 1
ATOM 752 C CA . ALA A 1 97 ? -3.237 0.338 -5.215 1.00 91.19 97 ALA A CA 1
ATOM 753 C C . ALA A 1 97 ? -4.543 -0.230 -4.641 1.00 91.19 97 ALA A C 1
ATOM 755 O O . ALA A 1 97 ? -5.632 0.226 -4.991 1.00 91.19 97 ALA A O 1
ATOM 756 N N . CYS A 1 98 ? -4.445 -1.222 -3.761 1.00 91.12 98 CYS A N 1
ATOM 757 C CA . CYS A 1 98 ? -5.584 -1.828 -3.082 1.00 91.12 98 CYS A CA 1
ATOM 758 C C . CYS A 1 98 ? -5.402 -1.725 -1.570 1.00 91.12 98 CYS A C 1
ATOM 760 O O . CYS A 1 98 ? -4.334 -2.036 -1.047 1.00 91.12 98 CYS A O 1
ATOM 762 N N . LEU A 1 99 ? -6.465 -1.332 -0.877 1.00 92.44 99 LEU A N 1
ATOM 763 C CA . LEU A 1 99 ? -6.511 -1.283 0.579 1.00 92.44 99 LEU A CA 1
ATOM 764 C C . LEU A 1 99 ? -7.274 -2.493 1.105 1.00 92.44 99 LEU A C 1
ATOM 766 O O . LEU A 1 99 ? -8.298 -2.883 0.542 1.00 92.44 99 LEU A O 1
ATOM 770 N N . HIS A 1 100 ? -6.778 -3.073 2.187 1.00 90.56 100 HIS A N 1
ATOM 771 C CA . HIS A 1 100 ? -7.471 -4.117 2.926 1.00 90.56 100 HIS A CA 1
ATOM 772 C C . HIS A 1 100 ? -7.367 -3.824 4.421 1.00 90.56 100 HIS A C 1
ATOM 774 O O . HIS A 1 100 ? -6.271 -3.580 4.914 1.00 90.56 100 HIS A O 1
ATOM 780 N N . CYS A 1 101 ? -8.486 -3.837 5.140 1.00 81.12 101 CYS A N 1
ATOM 781 C CA . CYS A 1 101 ? -8.499 -3.734 6.596 1.00 81.12 101 CYS A CA 1
ATOM 782 C C . CYS A 1 101 ? -8.719 -5.118 7.203 1.00 81.12 101 CYS A C 1
ATOM 784 O O . CYS A 1 101 ? -9.578 -5.881 6.754 1.00 81.12 101 CYS A O 1
ATOM 786 N N . ARG A 1 102 ? -7.925 -5.443 8.221 1.00 78.75 102 ARG A N 1
ATOM 787 C CA . ARG A 1 102 ? -8.138 -6.621 9.056 1.00 78.75 102 ARG A CA 1
ATOM 788 C C . ARG A 1 102 ? -8.116 -6.197 10.521 1.00 78.75 102 ARG A C 1
ATOM 790 O O . ARG A 1 10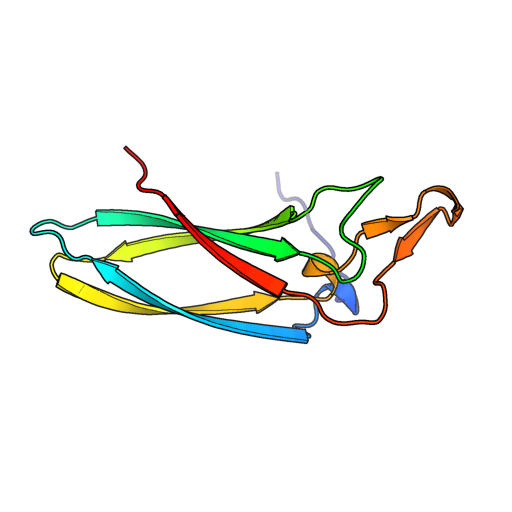2 ? -7.213 -5.471 10.939 1.00 78.75 102 ARG A O 1
ATOM 797 N N . VAL A 1 103 ? -9.091 -6.692 11.278 1.00 65.38 103 VAL A N 1
ATOM 798 C CA . VAL A 1 103 ? -9.138 -6.573 12.739 1.00 65.38 103 VAL A CA 1
ATOM 799 C C . VAL A 1 103 ? -8.058 -7.481 13.337 1.00 65.38 103 VAL A C 1
ATOM 801 O O . VAL A 1 103 ? -7.956 -8.648 12.948 1.00 65.38 103 VAL A O 1
ATOM 804 N N . GLU A 1 104 ? -7.223 -6.942 14.228 1.00 57.94 104 GLU A N 1
ATOM 805 C CA . GLU A 1 104 ? -6.321 -7.754 15.056 1.00 57.94 104 GLU A CA 1
ATOM 806 C C . GLU A 1 104 ? -7.090 -8.153 16.329 1.00 57.94 104 GLU A C 1
ATOM 808 O O . GLU A 1 104 ? -7.667 -7.283 16.979 1.00 57.94 104 GLU A O 1
ATOM 813 N N . GLU A 1 105 ? -7.157 -9.459 16.617 1.00 45.91 105 GLU A N 1
ATOM 814 C CA . GLU A 1 105 ? -7.773 -10.029 17.833 1.00 45.91 105 GLU A CA 1
ATOM 815 C C . GLU A 1 105 ? -6.878 -9.862 19.069 1.00 45.91 105 GLU A C 1
ATOM 817 O O . GLU A 1 105 ? -5.634 -9.958 18.922 1.00 45.91 105 GLU A O 1
#

Mean predicted aligned error: 7.67 Å

Nearest PDB structures (foldseek):
  7ms2-assembly1_B  TM=9.178E-01  e=1.883E-06  Acetivibrio thermocellus AD2
  7ms2-assembly1_A  TM=9.140E-01  e=2.840E-06  Acetivibrio thermocellus AD2
  8va7-assembly1_B  TM=9.262E-01  e=5.260E-06  gut metagenome
  8va7-assembly1_A  TM=9.302E-01  e=6.799E-06  gut metagenome
  4i8d-assembly1_A  TM=8.295E-01  e=1.326E-05  Trichoderma reesei

Foldseek 3Di:
DDDDDPDPPDQQPDFPDKDKDKDWAQDQAKFKKKKWKWKAAPPQPDPHHRIDTQDIDIDTAGHGGMDMDMDGDGVVRQWDQDVVVRDIDGDDDDMDMDIDMDGDD